Protein AF-A0A7S1MAP3-F1 (afdb_monomer)

Sequence (103 aa):
VPQALAPSRRLRWVSLRIADKLSGDLIARIVASAPLLETLEVPGGVADFGALVPLQHLRSISVRVHEASPGELSLLLLMPSLRELHMVTVAVATWSSAVDVLA

Secondary structure (DSSP, 8-state):
-PPPPPP-TT--EEE----S-B-HHHHHHHHHH-TT--EEEEEEE---GGGGTT-TT--EEEEEES---HHHHHGGGG-TT--EEEEEE------S-TTTT--

pLDDT: mean 73.04, std 17.3, range [31.23, 93.38]

Organism: Neobodo designis (NCBI:txid312471)

Foldseek 3Di:
DPDQQAQDQPAAEDADDDQDADDLVVLLSCCRRHLQHQEYHEEEHQPQLVSVLSNLNHAEYAYEYQDYDPVSVVSVVSNVNHNYYHYHHDPPPPPPDPPPPPD

Structure (mmCIF, N/CA/C/O backbone):
data_AF-A0A7S1MAP3-F1
#
_entry.id   AF-A0A7S1MAP3-F1
#
loop_
_atom_site.group_PDB
_atom_site.id
_atom_site.type_symbol
_atom_site.label_atom_id
_atom_site.label_alt_id
_atom_site.label_comp_id
_atom_site.label_asym_id
_atom_site.label_entity_id
_atom_site.label_seq_id
_atom_site.pdbx_PDB_ins_code
_atom_site.Cartn_x
_atom_site.Cartn_y
_atom_site.Cartn_z
_atom_site.occupancy
_atom_site.B_iso_or_equiv
_atom_site.auth_seq_id
_atom_site.auth_comp_id
_atom_site.auth_asym_id
_atom_site.auth_atom_id
_atom_site.pdbx_PDB_model_num
ATOM 1 N N . VAL A 1 1 ? 6.026 20.394 -6.681 1.00 34.22 1 VAL A N 1
ATOM 2 C CA . VAL A 1 1 ? 6.106 19.583 -5.440 1.00 34.22 1 VAL A CA 1
ATOM 3 C C . VAL A 1 1 ? 4.690 19.158 -5.077 1.00 34.22 1 VAL A C 1
ATOM 5 O O . VAL A 1 1 ? 3.884 20.053 -4.850 1.00 34.22 1 VAL A O 1
ATOM 8 N N . PRO A 1 2 ? 4.320 17.864 -5.103 1.00 39.50 2 PRO A N 1
ATOM 9 C CA . PRO A 1 2 ? 2.952 17.473 -4.788 1.00 39.50 2 PRO A CA 1
ATOM 10 C C . PRO A 1 2 ? 2.700 17.728 -3.298 1.00 39.50 2 PRO A C 1
ATOM 12 O O . PRO A 1 2 ? 3.391 17.163 -2.439 1.00 39.50 2 PRO A O 1
ATOM 15 N N . GLN A 1 3 ? 1.751 18.626 -3.013 1.00 46.97 3 GLN A N 1
ATOM 16 C CA . GLN A 1 3 ? 1.266 18.938 -1.668 1.00 46.97 3 GLN A CA 1
ATOM 17 C C . GLN A 1 3 ? 0.982 17.633 -0.920 1.00 46.97 3 GLN A C 1
ATOM 19 O O . GLN A 1 3 ? 0.411 16.697 -1.477 1.00 46.97 3 GLN A O 1
ATOM 24 N N . ALA A 1 4 ? 1.459 17.543 0.322 1.00 53.78 4 ALA A N 1
ATOM 25 C CA . ALA A 1 4 ? 1.200 16.384 1.164 1.00 53.78 4 ALA A CA 1
ATOM 26 C C . ALA A 1 4 ? -0.309 16.197 1.282 1.00 53.78 4 ALA A C 1
ATOM 28 O O . ALA A 1 4 ? -1.015 17.148 1.614 1.00 53.78 4 ALA A O 1
ATOM 29 N N . LEU A 1 5 ? -0.792 14.985 0.993 1.00 60.09 5 LEU A N 1
ATOM 30 C CA . LEU A 1 5 ? -2.154 14.594 1.333 1.00 60.09 5 LEU A CA 1
ATOM 31 C C . LEU A 1 5 ? -2.353 14.941 2.810 1.00 60.09 5 LEU A C 1
ATOM 33 O O . LEU A 1 5 ? -1.598 14.459 3.657 1.00 60.09 5 LEU A O 1
ATOM 37 N N . ALA A 1 6 ? -3.306 15.816 3.127 1.00 65.25 6 ALA A N 1
ATOM 38 C CA . ALA A 1 6 ? -3.631 16.084 4.520 1.00 65.25 6 ALA A CA 1
ATOM 39 C C . ALA A 1 6 ? -4.014 14.752 5.194 1.00 65.25 6 ALA A C 1
ATOM 41 O O . ALA A 1 6 ? -4.679 13.933 4.548 1.00 65.25 6 ALA A O 1
ATOM 42 N N . PRO A 1 7 ? -3.608 14.505 6.454 1.00 74.38 7 PRO A N 1
ATOM 43 C CA . PRO A 1 7 ? -3.953 13.272 7.146 1.00 74.38 7 PRO A CA 1
ATOM 44 C C . PRO A 1 7 ? -5.467 13.045 7.116 1.00 74.38 7 PRO A C 1
ATOM 46 O O . PRO A 1 7 ? -6.241 13.838 7.649 1.00 74.38 7 PRO A O 1
ATOM 49 N N . SER A 1 8 ? -5.897 11.964 6.476 1.00 75.25 8 SER A N 1
ATOM 50 C CA . SER A 1 8 ? -7.297 11.621 6.283 1.00 75.25 8 SER A CA 1
ATOM 51 C C . SER A 1 8 ? -7.551 10.201 6.757 1.00 75.25 8 SER A C 1
ATOM 53 O O . SER A 1 8 ? -7.185 9.216 6.121 1.00 75.25 8 SER A O 1
ATOM 55 N N . ARG A 1 9 ? -8.271 10.090 7.875 1.00 77.62 9 ARG A N 1
ATOM 56 C CA . ARG A 1 9 ? -8.717 8.800 8.426 1.00 77.62 9 ARG A CA 1
ATOM 57 C C . ARG A 1 9 ? -9.878 8.173 7.648 1.00 77.62 9 ARG A C 1
ATOM 59 O O . ARG A 1 9 ? -10.318 7.084 7.983 1.00 77.62 9 ARG A O 1
ATOM 66 N N . ARG A 1 10 ? -10.418 8.858 6.639 1.00 84.25 10 ARG A N 1
ATOM 67 C CA . ARG A 1 10 ? -11.522 8.341 5.811 1.00 84.25 10 ARG A CA 1
ATOM 68 C C . ARG A 1 10 ? -11.050 7.809 4.468 1.00 84.25 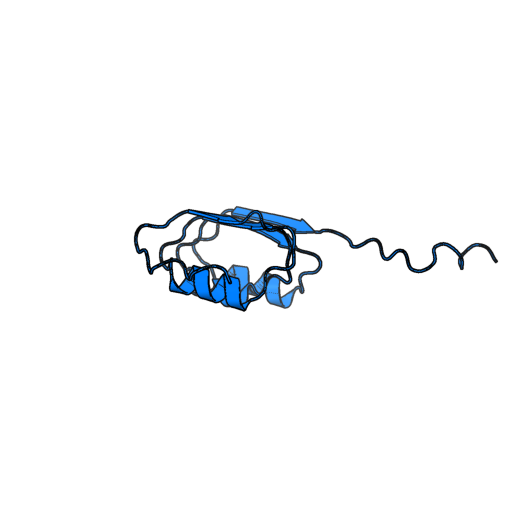10 ARG A C 1
ATOM 70 O O . ARG A 1 10 ? -11.831 7.185 3.757 1.00 84.25 10 ARG A O 1
ATOM 77 N N . LEU A 1 11 ? -9.806 8.095 4.103 1.00 84.69 11 LEU A N 1
ATOM 78 C CA . LEU A 1 11 ? -9.296 7.772 2.788 1.00 84.69 11 LEU A CA 1
ATOM 79 C C . LEU A 1 11 ? -8.990 6.274 2.722 1.00 84.69 11 LEU A C 1
ATOM 81 O O . LEU A 1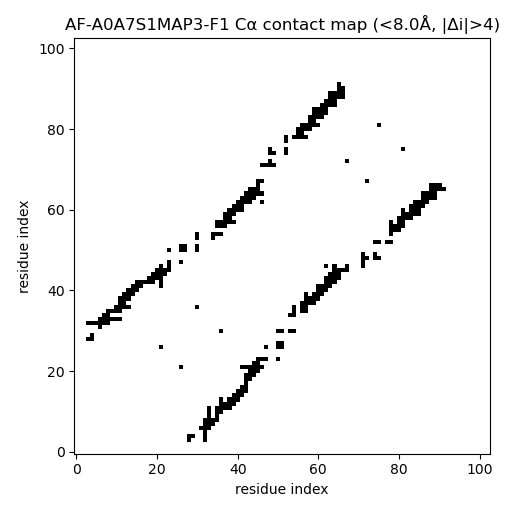 11 ? -8.122 5.780 3.437 1.00 84.69 11 LEU A O 1
ATOM 85 N N . ARG A 1 12 ? -9.770 5.554 1.909 1.00 89.81 12 ARG A N 1
ATOM 86 C CA . ARG A 1 12 ? -9.697 4.087 1.792 1.00 89.81 12 ARG A CA 1
ATOM 87 C C . ARG A 1 12 ? -9.126 3.623 0.459 1.00 89.81 12 ARG A C 1
ATOM 89 O O . ARG A 1 12 ? -8.664 2.495 0.365 1.00 89.81 12 ARG A O 1
ATOM 96 N N . TRP A 1 13 ? -9.112 4.500 -0.539 1.00 90.06 13 TRP A N 1
ATOM 97 C CA . TRP A 1 13 ? -8.621 4.199 -1.874 1.00 90.06 13 TRP A CA 1
ATOM 98 C C . TRP A 1 13 ? -7.716 5.321 -2.374 1.00 90.06 13 TRP A C 1
ATOM 100 O O . TRP A 1 13 ? -8.079 6.497 -2.308 1.00 90.06 13 TRP A O 1
ATOM 110 N N . VAL A 1 14 ? -6.537 4.939 -2.860 1.00 86.44 14 VAL A N 1
ATOM 111 C CA . VAL A 1 14 ? -5.592 5.807 -3.563 1.00 86.44 14 VAL A CA 1
ATOM 112 C C . VAL A 1 14 ? -5.274 5.154 -4.894 1.00 86.44 14 VAL A C 1
ATOM 114 O O . VAL A 1 14 ? -4.852 4.001 -4.929 1.00 86.44 14 VAL A O 1
ATOM 117 N N . SER A 1 15 ? -5.424 5.916 -5.973 1.00 86.00 15 SER A N 1
ATOM 118 C CA . SER A 1 15 ? -4.924 5.550 -7.293 1.00 86.00 15 SER A CA 1
ATOM 119 C C . SER A 1 15 ? -4.050 6.682 -7.807 1.00 86.00 15 SER A C 1
ATOM 121 O O . SER A 1 15 ? -4.497 7.824 -7.942 1.00 86.00 15 SER A O 1
ATOM 123 N N . LEU A 1 16 ? -2.775 6.383 -8.029 1.00 79.19 16 LEU A N 1
ATOM 124 C CA . LEU A 1 16 ? -1.828 7.309 -8.637 1.00 79.19 16 LEU A CA 1
ATOM 125 C C . LEU A 1 16 ? -1.743 6.992 -10.133 1.00 79.19 16 LEU A C 1
ATOM 127 O O . LEU A 1 16 ? -1.882 5.848 -10.545 1.00 79.19 16 LEU A O 1
ATOM 131 N N . ARG A 1 17 ? -1.532 8.004 -10.978 1.00 73.38 17 ARG A N 1
ATOM 132 C CA . ARG A 1 17 ? -1.412 7.833 -12.444 1.00 73.38 17 ARG A CA 1
ATOM 133 C C . ARG A 1 17 ? -0.118 8.412 -13.020 1.00 73.38 17 ARG A C 1
ATOM 135 O O . ARG A 1 17 ? -0.024 8.642 -14.219 1.00 73.38 17 ARG A O 1
ATOM 142 N N . ILE A 1 18 ? 0.862 8.688 -12.165 1.00 65.06 18 ILE A N 1
ATOM 143 C CA . ILE A 1 18 ? 2.108 9.355 -12.552 1.00 65.06 18 ILE A CA 1
ATOM 144 C C . ILE A 1 18 ? 3.029 8.330 -13.226 1.00 65.06 18 ILE A C 1
ATOM 146 O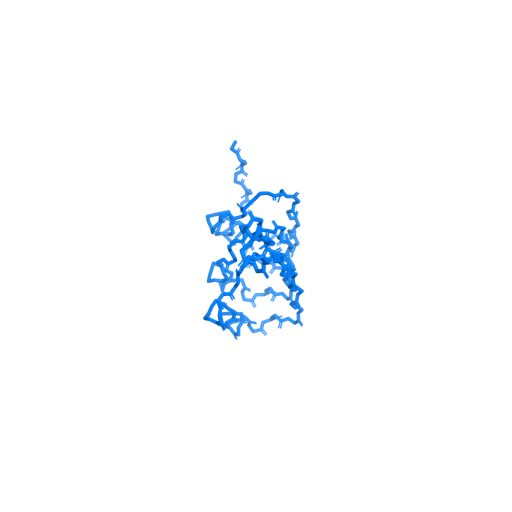 O . ILE A 1 18 ? 3.285 7.282 -12.657 1.00 65.06 18 ILE A O 1
ATOM 150 N N . ALA A 1 19 ? 3.489 8.613 -14.446 1.00 52.12 19 ALA A N 1
ATOM 151 C CA . ALA A 1 19 ? 4.203 7.651 -15.293 1.00 52.12 19 ALA A CA 1
ATOM 152 C C . ALA A 1 19 ? 5.643 7.334 -14.841 1.00 52.12 19 ALA A C 1
ATOM 154 O O . ALA A 1 19 ? 6.229 6.367 -15.327 1.00 52.12 19 ALA A O 1
ATOM 155 N N . ASP A 1 20 ? 6.187 8.110 -13.903 1.00 55.44 20 ASP A N 1
ATOM 156 C CA . ASP A 1 20 ? 7.602 8.070 -13.554 1.00 55.44 20 ASP A CA 1
ATOM 157 C C . ASP A 1 20 ? 7.815 7.583 -12.120 1.00 55.44 20 ASP A C 1
ATOM 159 O O . ASP A 1 20 ? 7.070 7.958 -11.212 1.00 55.44 20 ASP A O 1
ATOM 163 N N . LYS A 1 21 ? 8.858 6.751 -11.965 1.00 57.59 21 LYS A N 1
ATOM 164 C CA . LYS A 1 21 ? 9.322 6.068 -10.745 1.00 57.59 21 LYS A CA 1
ATOM 165 C C . LYS A 1 21 ? 8.729 6.639 -9.455 1.00 57.59 21 LYS A C 1
ATOM 167 O O . LYS A 1 21 ? 9.193 7.655 -8.936 1.00 57.59 21 LYS A O 1
ATOM 172 N N . LEU A 1 22 ? 7.774 5.914 -8.884 1.00 61.97 22 LEU A N 1
ATOM 173 C CA . LEU A 1 22 ? 7.410 6.095 -7.484 1.00 61.97 22 LEU A CA 1
ATOM 174 C C . LEU A 1 22 ? 8.641 5.899 -6.599 1.00 61.97 22 LEU A C 1
ATOM 176 O O . LEU A 1 22 ? 9.258 4.834 -6.610 1.00 61.97 22 LEU A O 1
ATOM 180 N N . SER A 1 23 ? 8.998 6.942 -5.849 1.00 67.94 23 SER A N 1
ATOM 181 C CA . SER A 1 23 ? 9.984 6.844 -4.777 1.00 67.94 23 SER A CA 1
ATOM 182 C C . SER A 1 23 ? 9.324 6.303 -3.508 1.00 67.94 23 SER A C 1
ATOM 184 O O . SER A 1 23 ? 8.152 6.594 -3.238 1.00 67.94 23 SER A O 1
ATOM 186 N N . GLY A 1 24 ? 10.086 5.558 -2.701 1.00 70.69 24 GLY A N 1
ATOM 187 C CA . GLY A 1 24 ? 9.637 5.083 -1.385 1.00 70.69 24 GLY A CA 1
ATOM 188 C C . GLY A 1 24 ? 9.094 6.216 -0.503 1.00 70.69 24 GLY A C 1
ATOM 189 O O . GLY A 1 24 ? 8.080 6.044 0.170 1.00 70.69 24 GLY A O 1
ATOM 190 N N . ASP A 1 25 ? 9.657 7.425 -0.616 1.00 77.25 25 ASP A N 1
ATOM 191 C CA . ASP A 1 25 ? 9.196 8.623 0.100 1.00 77.25 25 ASP A CA 1
ATOM 192 C C . ASP A 1 25 ? 7.731 8.986 -0.181 1.00 77.25 25 ASP A C 1
ATOM 194 O O . ASP A 1 25 ? 7.005 9.431 0.713 1.00 77.25 25 ASP A O 1
ATOM 198 N N . LEU A 1 26 ? 7.265 8.823 -1.424 1.00 77.62 26 LEU A N 1
ATOM 199 C CA . LEU A 1 26 ? 5.875 9.119 -1.767 1.00 77.62 26 LEU A CA 1
ATOM 200 C C . LEU A 1 26 ? 4.930 8.076 -1.162 1.00 77.62 26 LEU A C 1
ATOM 202 O O . LEU A 1 26 ? 3.875 8.445 -0.642 1.00 77.62 26 LEU A O 1
ATOM 206 N N . ILE A 1 27 ? 5.330 6.803 -1.173 1.00 79.25 27 ILE A N 1
ATOM 207 C CA . ILE A 1 27 ? 4.582 5.716 -0.534 1.00 79.25 27 ILE A CA 1
ATOM 208 C C . ILE A 1 27 ? 4.497 5.956 0.977 1.00 79.25 27 ILE A C 1
ATOM 210 O O . ILE A 1 27 ? 3.399 5.949 1.531 1.00 79.25 27 ILE A O 1
ATOM 214 N N . ALA A 1 28 ? 5.618 6.275 1.628 1.00 81.06 28 ALA A N 1
ATOM 215 C CA . ALA A 1 28 ? 5.662 6.579 3.057 1.00 81.06 28 ALA A CA 1
ATOM 216 C C . ALA A 1 28 ? 4.737 7.750 3.433 1.00 81.06 28 ALA A C 1
ATOM 218 O O . ALA A 1 28 ? 4.026 7.693 4.438 1.00 81.06 28 ALA A O 1
ATOM 219 N N . ARG A 1 29 ? 4.670 8.795 2.598 1.00 81.69 29 ARG A N 1
ATOM 220 C CA . ARG A 1 29 ? 3.734 9.916 2.797 1.00 81.69 29 ARG A CA 1
ATOM 221 C C . ARG A 1 29 ? 2.276 9.492 2.650 1.00 81.69 29 ARG A C 1
ATOM 223 O O . ARG A 1 29 ? 1.451 9.932 3.442 1.00 81.69 29 ARG A O 1
ATOM 230 N N . ILE A 1 30 ? 1.944 8.646 1.674 1.00 81.56 30 ILE A N 1
ATOM 231 C CA . ILE A 1 30 ? 0.579 8.116 1.516 1.00 81.56 30 ILE A CA 1
ATOM 232 C C . ILE A 1 30 ? 0.189 7.291 2.739 1.00 81.56 30 ILE A C 1
ATOM 234 O O . ILE A 1 30 ? -0.895 7.489 3.281 1.00 81.56 30 ILE A O 1
ATOM 238 N N . VAL A 1 31 ? 1.087 6.426 3.206 1.00 84.88 31 VAL A N 1
ATOM 239 C CA . VAL A 1 31 ? 0.881 5.583 4.389 1.00 84.88 31 VAL A CA 1
ATOM 240 C C . VAL A 1 31 ? 0.647 6.441 5.635 1.00 84.88 31 VAL A C 1
ATOM 242 O O . VAL A 1 31 ? -0.310 6.209 6.373 1.00 84.88 31 VAL A O 1
ATOM 245 N N . ALA A 1 32 ? 1.459 7.484 5.834 1.00 85.44 32 ALA A N 1
ATOM 246 C CA . ALA A 1 32 ? 1.306 8.419 6.947 1.00 85.44 32 ALA A CA 1
ATOM 247 C C . ALA A 1 32 ? -0.010 9.214 6.877 1.00 85.44 32 ALA A C 1
ATOM 249 O O . ALA A 1 32 ? -0.655 9.456 7.900 1.00 85.44 32 ALA A O 1
ATOM 250 N N . SER A 1 33 ? -0.426 9.613 5.675 1.00 85.88 33 SER A N 1
ATOM 251 C CA . SER A 1 33 ? -1.639 10.406 5.476 1.00 85.88 33 SER A CA 1
ATOM 252 C C . SER A 1 33 ? -2.920 9.571 5.444 1.00 85.88 33 SER A C 1
ATOM 254 O O . SER A 1 33 ? -3.988 10.110 5.726 1.00 85.88 33 SER A O 1
ATOM 256 N N . ALA A 1 34 ? -2.848 8.281 5.122 1.00 87.50 34 ALA A N 1
ATOM 257 C CA . ALA A 1 34 ? -4.001 7.397 4.964 1.00 87.50 34 ALA A CA 1
ATOM 258 C C . ALA A 1 34 ? -3.770 6.041 5.664 1.00 87.50 34 ALA A C 1
ATOM 260 O O . ALA A 1 34 ? -3.685 5.005 5.008 1.00 87.50 34 ALA A O 1
ATOM 261 N N . PRO A 1 35 ? -3.728 6.000 7.008 1.00 86.00 35 PRO A N 1
ATOM 262 C CA . PRO A 1 35 ? -3.450 4.765 7.751 1.00 86.00 35 PRO A CA 1
ATOM 263 C C . PRO A 1 35 ? -4.559 3.701 7.637 1.00 86.00 35 PRO A C 1
ATOM 265 O O . PRO A 1 35 ? -4.351 2.544 7.988 1.00 86.00 35 PRO A O 1
ATOM 268 N N . LEU A 1 36 ? -5.753 4.082 7.166 1.00 89.69 36 LEU A N 1
ATOM 269 C CA . LEU A 1 36 ? -6.914 3.197 6.989 1.00 89.69 36 LEU A CA 1
ATOM 270 C C . LEU A 1 36 ? -7.158 2.820 5.521 1.00 89.69 36 LEU A C 1
ATOM 272 O O . LEU A 1 36 ? -8.285 2.448 5.166 1.00 89.69 36 LEU A O 1
ATOM 276 N N . LEU A 1 37 ? -6.120 2.941 4.689 1.00 89.06 37 LEU A N 1
ATOM 277 C CA . LEU A 1 37 ? -6.160 2.596 3.277 1.00 89.06 37 LEU A CA 1
ATOM 278 C C . LEU A 1 37 ? -6.470 1.105 3.090 1.00 89.06 37 LEU A C 1
ATOM 280 O O . LEU A 1 37 ? -5.862 0.248 3.727 1.00 89.06 37 LEU A O 1
ATOM 284 N N . GLU A 1 38 ? -7.418 0.806 2.207 1.00 93.38 38 GLU A N 1
ATOM 285 C CA . GLU A 1 38 ? -7.823 -0.554 1.835 1.00 93.38 38 GLU A CA 1
ATOM 286 C C . GLU A 1 38 ? -7.349 -0.926 0.428 1.00 93.38 38 GLU A C 1
ATOM 288 O O . GLU A 1 38 ? -7.042 -2.090 0.181 1.00 93.38 38 GLU A O 1
ATOM 293 N N . THR A 1 39 ? -7.229 0.055 -0.467 1.00 90.94 39 THR A N 1
ATOM 294 C CA . THR A 1 39 ? -6.815 -0.160 -1.855 1.00 90.94 39 THR A CA 1
ATOM 295 C C . THR A 1 39 ? -5.752 0.851 -2.263 1.00 90.94 39 THR A C 1
ATOM 297 O O . THR A 1 39 ? -5.960 2.064 -2.141 1.00 90.94 39 THR A O 1
ATOM 300 N N . LEU A 1 40 ? -4.628 0.353 -2.780 1.00 87.75 40 LEU A N 1
ATOM 301 C CA . LEU A 1 40 ? -3.541 1.165 -3.317 1.00 87.75 40 LEU A CA 1
ATOM 302 C C . LEU A 1 40 ? -3.221 0.746 -4.753 1.00 87.75 40 LEU A C 1
ATOM 304 O O . LEU A 1 40 ? -2.806 -0.384 -5.003 1.00 87.75 40 LEU A O 1
ATOM 308 N N . GLU A 1 41 ? -3.356 1.683 -5.684 1.00 87.19 41 GLU A N 1
ATOM 309 C CA . GLU A 1 41 ? -2.939 1.514 -7.073 1.00 87.19 41 GLU A CA 1
ATOM 310 C C . GLU A 1 41 ? -1.791 2.467 -7.392 1.00 87.19 41 GLU A C 1
ATOM 312 O O . GLU A 1 41 ? -1.905 3.691 -7.258 1.00 87.19 41 GLU A O 1
ATOM 317 N N . VAL A 1 42 ? -0.674 1.889 -7.821 1.00 79.00 42 VAL A N 1
ATOM 318 C CA . VAL A 1 42 ? 0.585 2.595 -8.030 1.00 79.00 42 VAL A CA 1
ATOM 319 C C . VAL A 1 42 ? 1.217 2.203 -9.374 1.00 79.00 42 VAL A C 1
ATOM 321 O O . VAL A 1 42 ? 1.582 1.043 -9.589 1.00 79.00 42 VAL A O 1
ATOM 324 N N . PRO A 1 43 ? 1.353 3.153 -10.312 1.00 68.94 43 PRO A N 1
ATOM 325 C CA . PRO A 1 43 ? 1.940 2.922 -11.619 1.00 68.94 43 PRO A CA 1
ATOM 326 C C . PRO A 1 43 ? 3.460 3.055 -11.526 1.00 68.94 43 PRO A C 1
ATOM 328 O O . PRO A 1 43 ? 3.965 4.150 -11.359 1.00 68.94 43 PRO A O 1
ATOM 331 N N . GLY A 1 44 ? 4.196 1.958 -11.680 1.00 62.97 44 GLY A N 1
ATOM 332 C CA . GLY A 1 44 ? 5.611 2.001 -12.057 1.00 62.97 44 GLY A CA 1
ATOM 333 C C . GLY A 1 44 ? 6.555 2.505 -10.962 1.00 62.97 44 GLY A C 1
ATOM 334 O O . GLY A 1 44 ? 6.681 3.704 -10.725 1.00 62.97 44 GLY A O 1
ATOM 335 N N . GLY A 1 45 ? 7.321 1.614 -10.339 1.00 62.56 45 GLY A N 1
ATOM 336 C CA . GLY A 1 45 ? 8.404 2.029 -9.445 1.00 62.56 45 GLY A CA 1
ATOM 337 C C . GLY A 1 45 ? 9.260 0.882 -8.931 1.00 62.56 45 GLY A C 1
ATOM 338 O O . GLY A 1 45 ? 8.981 -0.285 -9.213 1.00 62.56 45 GLY A O 1
ATOM 339 N N . VAL A 1 46 ? 10.303 1.239 -8.177 1.00 55.66 46 VAL A N 1
ATOM 340 C CA . VAL A 1 46 ? 10.929 0.309 -7.229 1.00 55.66 46 VAL A CA 1
ATOM 341 C C . VAL A 1 46 ? 9.931 0.207 -6.088 1.00 55.66 46 VAL A C 1
ATOM 343 O O . VAL A 1 46 ? 9.695 1.187 -5.379 1.00 55.66 46 VAL A O 1
ATOM 346 N N . ALA A 1 47 ? 9.239 -0.921 -6.004 1.00 62.31 47 ALA A N 1
ATOM 347 C CA . ALA A 1 47 ? 8.239 -1.103 -4.976 1.00 62.31 47 ALA A CA 1
ATOM 348 C C . ALA A 1 47 ? 8.945 -1.365 -3.647 1.00 62.31 47 ALA A C 1
ATOM 350 O O . ALA A 1 47 ? 9.231 -2.506 -3.303 1.00 62.31 47 ALA A O 1
ATOM 351 N N . ASP A 1 48 ? 9.198 -0.299 -2.886 1.00 75.38 48 ASP A N 1
ATOM 352 C CA . ASP A 1 48 ? 9.516 -0.427 -1.467 1.00 75.38 48 ASP A CA 1
ATOM 353 C C . ASP A 1 48 ? 8.252 -0.890 -0.726 1.00 75.38 48 ASP A C 1
ATOM 355 O O . ASP A 1 48 ? 7.497 -0.109 -0.139 1.00 75.38 48 ASP A O 1
ATOM 359 N N . PHE A 1 49 ? 7.982 -2.193 -0.813 1.00 77.38 49 PHE A N 1
ATOM 360 C CA . PHE A 1 49 ? 6.865 -2.833 -0.126 1.00 77.38 49 PHE A CA 1
ATOM 361 C C . PHE A 1 49 ? 7.016 -2.745 1.401 1.00 77.38 49 PHE A C 1
ATOM 363 O O . PHE A 1 49 ? 6.016 -2.841 2.113 1.00 77.38 49 PHE A O 1
ATOM 370 N N . GLY A 1 50 ? 8.225 -2.488 1.917 1.00 81.38 50 GLY A N 1
ATOM 371 C CA . GLY A 1 50 ? 8.466 -2.259 3.341 1.00 81.38 50 GLY A CA 1
ATOM 372 C C . GLY A 1 50 ? 7.703 -1.050 3.872 1.00 81.38 50 GLY A C 1
ATOM 373 O O . GLY A 1 50 ? 7.113 -1.114 4.953 1.00 81.38 50 GLY A O 1
ATOM 374 N N . ALA A 1 51 ? 7.602 0.013 3.072 1.00 83.12 51 ALA A N 1
ATOM 375 C CA . ALA A 1 51 ? 6.820 1.196 3.420 1.00 83.12 51 ALA A CA 1
ATOM 376 C C . ALA A 1 51 ? 5.308 0.915 3.548 1.00 83.12 51 ALA A C 1
ATOM 378 O O . ALA A 1 51 ? 4.603 1.690 4.193 1.00 83.12 51 ALA A O 1
ATOM 379 N N . LEU A 1 52 ? 4.797 -0.186 2.977 1.00 84.62 52 LEU A N 1
ATOM 380 C CA . LEU A 1 52 ? 3.377 -0.563 3.032 1.00 84.62 52 LEU A CA 1
ATOM 381 C C . LEU A 1 52 ? 3.008 -1.419 4.246 1.00 84.62 52 LEU A C 1
ATOM 383 O O . LEU A 1 52 ? 1.826 -1.496 4.580 1.00 84.62 52 LEU A O 1
ATOM 387 N N . VAL A 1 53 ? 3.984 -2.017 4.935 1.00 86.06 53 VAL A N 1
ATOM 388 C CA . VAL A 1 53 ? 3.757 -2.884 6.107 1.00 86.06 53 VAL A CA 1
ATOM 389 C C . VAL A 1 53 ? 2.875 -2.231 7.187 1.00 86.06 53 VAL A C 1
ATOM 391 O O . VAL A 1 53 ? 2.029 -2.926 7.751 1.00 86.06 53 VAL A O 1
ATOM 394 N N . PRO A 1 54 ? 2.963 -0.917 7.479 1.00 88.62 54 PRO A N 1
ATOM 395 C CA . PRO A 1 54 ? 2.071 -0.283 8.452 1.00 88.62 54 PRO A CA 1
ATOM 396 C C . PRO A 1 54 ? 0.582 -0.305 8.062 1.00 88.62 54 PRO A C 1
ATOM 398 O O . PRO A 1 54 ? -0.277 -0.163 8.932 1.00 88.62 54 PRO A O 1
ATOM 401 N N . LEU A 1 55 ? 0.246 -0.500 6.781 1.00 87.44 55 LEU A N 1
ATOM 402 C CA . LEU A 1 55 ? -1.131 -0.560 6.286 1.00 87.44 55 LEU A CA 1
ATOM 403 C C . LEU A 1 55 ? -1.745 -1.945 6.528 1.00 87.44 55 LEU A C 1
ATOM 405 O O . LEU A 1 55 ? -2.094 -2.680 5.609 1.00 87.44 55 LEU A O 1
ATOM 409 N N . GLN A 1 56 ? -1.934 -2.287 7.800 1.00 89.12 56 GLN A N 1
ATOM 410 C CA . GLN A 1 56 ? -2.464 -3.581 8.252 1.00 89.12 56 GLN A CA 1
ATOM 411 C C . GLN A 1 56 ? -3.893 -3.878 7.762 1.00 89.12 56 GLN A C 1
ATOM 413 O O . GLN A 1 56 ? -4.347 -5.021 7.817 1.00 89.12 56 GLN A O 1
ATOM 418 N N . HIS A 1 57 ? -4.604 -2.859 7.273 1.00 90.25 57 HIS A N 1
ATOM 419 C CA . HIS A 1 57 ? -5.950 -2.960 6.707 1.00 90.25 57 HIS A CA 1
ATOM 420 C C . HIS A 1 57 ? -5.978 -3.015 5.177 1.00 90.25 57 HIS A C 1
ATOM 422 O O . HIS A 1 57 ? -7.064 -3.136 4.607 1.00 90.25 57 HIS A O 1
ATOM 428 N N . LEU A 1 58 ? -4.822 -2.924 4.517 1.00 89.88 58 LEU A N 1
ATOM 429 C CA . LEU A 1 58 ? -4.748 -2.929 3.065 1.00 89.88 58 LEU A CA 1
ATOM 430 C C . LEU A 1 58 ? -5.189 -4.293 2.537 1.00 89.88 58 LEU A C 1
ATOM 432 O O . LEU A 1 58 ? -4.675 -5.329 2.951 1.00 89.88 58 LEU A O 1
ATOM 436 N N . ARG A 1 59 ? -6.176 -4.278 1.644 1.00 92.81 59 ARG A N 1
ATOM 437 C CA . ARG A 1 59 ? -6.802 -5.468 1.059 1.00 92.81 59 ARG A CA 1
ATOM 438 C C . ARG A 1 59 ? -6.348 -5.715 -0.362 1.00 92.81 59 ARG A C 1
ATOM 440 O O . ARG A 1 59 ? -6.261 -6.870 -0.764 1.00 92.81 59 ARG A O 1
ATOM 447 N N . SER A 1 60 ? -6.081 -4.648 -1.105 1.00 91.56 60 SER A N 1
ATOM 448 C CA . SER A 1 60 ? -5.757 -4.728 -2.521 1.00 91.56 60 SER A CA 1
ATOM 449 C C . SER A 1 60 ? -4.589 -3.809 -2.860 1.00 91.56 60 SER A C 1
ATOM 451 O O . SER A 1 60 ? -4.600 -2.619 -2.526 1.00 91.56 60 SER A O 1
ATOM 453 N N . ILE A 1 61 ? -3.569 -4.377 -3.502 1.00 88.06 61 ILE A N 1
ATOM 454 C CA . ILE A 1 61 ? -2.436 -3.645 -4.069 1.00 88.06 61 ILE A CA 1
ATOM 455 C C . ILE A 1 61 ? -2.387 -3.952 -5.559 1.00 88.06 61 ILE A C 1
ATOM 457 O O . ILE A 1 61 ? -2.251 -5.110 -5.954 1.00 88.06 61 ILE A O 1
ATOM 461 N N . SER A 1 62 ? -2.422 -2.909 -6.382 1.00 86.38 62 SER A N 1
ATOM 462 C CA . SER A 1 62 ? -2.060 -3.004 -7.792 1.00 86.38 62 SER A CA 1
ATOM 463 C C . SER A 1 62 ? -0.803 -2.193 -8.034 1.00 86.38 62 SER A C 1
ATOM 465 O O . SER A 1 62 ? -0.815 -0.966 -7.926 1.00 86.38 62 SER A O 1
ATOM 467 N N . VAL A 1 63 ? 0.278 -2.873 -8.389 1.00 80.19 63 VAL A N 1
ATOM 468 C CA . VAL A 1 63 ? 1.570 -2.247 -8.632 1.00 80.19 63 VAL A CA 1
ATOM 469 C C . VAL A 1 63 ? 2.124 -2.664 -9.981 1.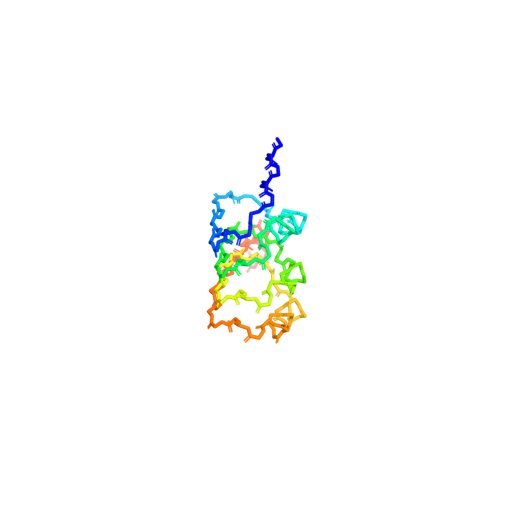00 80.19 63 VAL A C 1
ATOM 471 O O . VAL A 1 63 ? 2.066 -3.820 -10.399 1.00 80.19 63 VAL A O 1
ATOM 474 N N . ARG A 1 64 ? 2.697 -1.693 -10.678 1.00 78.31 64 ARG A N 1
ATOM 475 C CA . ARG A 1 64 ? 3.549 -1.955 -11.831 1.00 78.31 64 ARG A CA 1
ATOM 476 C C . ARG A 1 64 ? 5.000 -1.789 -11.384 1.00 78.31 64 ARG A C 1
ATOM 478 O O . ARG A 1 64 ? 5.362 -0.721 -10.906 1.00 78.31 64 ARG A O 1
ATOM 485 N N . VAL A 1 65 ? 5.810 -2.833 -11.513 1.00 74.00 65 VAL A N 1
ATOM 486 C CA . VAL A 1 65 ? 7.216 -2.849 -11.075 1.00 74.00 65 VAL A CA 1
ATOM 487 C C . VAL A 1 65 ? 8.137 -3.085 -12.264 1.00 74.00 65 VAL A C 1
ATOM 489 O O . VAL A 1 65 ? 7.783 -3.806 -13.196 1.00 74.00 65 VAL A O 1
ATOM 492 N N . HIS A 1 66 ? 9.313 -2.465 -12.246 1.00 70.88 66 HIS A N 1
ATOM 493 C CA . HIS A 1 66 ? 10.371 -2.785 -13.213 1.00 70.88 66 HIS A CA 1
ATOM 494 C C . HIS A 1 66 ? 11.127 -4.043 -12.791 1.00 70.88 66 HIS A C 1
ATOM 496 O O . HIS A 1 66 ? 11.404 -4.915 -13.606 1.00 70.88 66 HIS 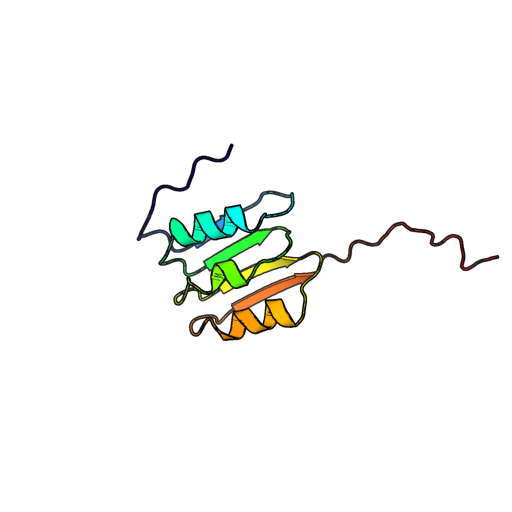A O 1
ATOM 502 N N . GLU A 1 67 ? 11.398 -4.137 -11.495 1.00 69.38 67 GLU A N 1
ATOM 503 C CA . GLU A 1 67 ? 12.074 -5.245 -10.846 1.00 69.38 67 GLU A CA 1
ATOM 504 C C . GLU A 1 67 ? 11.530 -5.331 -9.417 1.00 69.38 67 GLU A C 1
ATOM 506 O O . GLU A 1 67 ? 11.242 -4.302 -8.802 1.00 69.38 67 GLU A O 1
ATOM 511 N N . ALA A 1 68 ? 11.329 -6.548 -8.923 1.00 66.69 68 ALA A N 1
ATOM 512 C CA . ALA A 1 68 ? 10.972 -6.805 -7.535 1.00 66.69 68 ALA A CA 1
ATOM 513 C C . ALA A 1 68 ? 11.844 -7.955 -7.046 1.00 66.69 68 ALA A C 1
ATOM 515 O O . ALA A 1 68 ? 11.843 -9.038 -7.640 1.00 66.69 68 ALA A O 1
ATOM 516 N N . SER A 1 69 ? 12.601 -7.721 -5.979 1.00 72.38 69 SER A N 1
ATOM 517 C CA . SER A 1 69 ? 13.397 -8.786 -5.383 1.00 72.38 69 SER A CA 1
ATOM 518 C C . SER A 1 69 ? 12.491 -9.767 -4.618 1.00 72.38 69 SER A C 1
ATOM 520 O O . SER A 1 69 ? 11.463 -9.366 -4.059 1.00 72.38 69 SER A O 1
ATOM 522 N N . PRO A 1 70 ? 12.860 -11.059 -4.515 1.00 73.12 70 PRO A N 1
ATOM 523 C CA . PRO A 1 70 ? 12.109 -12.022 -3.705 1.00 73.12 70 PRO A CA 1
ATOM 524 C C . PRO A 1 70 ? 11.947 -11.587 -2.237 1.00 73.12 70 PRO A C 1
ATOM 526 O O . PRO A 1 70 ? 10.932 -11.884 -1.603 1.00 73.12 70 PRO A O 1
ATOM 529 N N . GLY A 1 71 ? 12.931 -10.855 -1.703 1.00 79.25 71 GLY A N 1
ATOM 530 C CA . GLY A 1 71 ? 12.894 -10.310 -0.347 1.00 79.25 71 GLY A CA 1
ATOM 531 C C . GLY A 1 71 ? 11.803 -9.257 -0.166 1.00 79.25 71 GLY A C 1
ATOM 532 O O . GLY A 1 71 ? 11.039 -9.333 0.792 1.00 79.25 71 GLY A O 1
ATOM 533 N N . GLU A 1 72 ? 11.667 -8.323 -1.108 1.00 75.38 72 GLU A N 1
ATOM 534 C CA . GLU A 1 72 ? 10.636 -7.279 -1.046 1.00 75.38 72 GLU A CA 1
ATOM 535 C C . GLU A 1 72 ? 9.224 -7.865 -1.180 1.00 75.38 72 GLU A C 1
ATOM 537 O O . GLU A 1 72 ? 8.315 -7.458 -0.460 1.00 75.38 72 GLU A O 1
ATOM 542 N N . LEU A 1 73 ? 9.038 -8.880 -2.031 1.00 76.56 73 LEU A N 1
ATOM 543 C CA . LEU A 1 73 ? 7.751 -9.577 -2.152 1.00 76.56 73 LEU A CA 1
ATOM 544 C C . LEU A 1 73 ? 7.370 -10.325 -0.871 1.00 76.56 73 LEU A C 1
ATOM 546 O O . LEU A 1 73 ? 6.191 -10.406 -0.529 1.00 76.56 73 LEU A O 1
ATOM 550 N N . SER A 1 74 ? 8.358 -10.833 -0.131 1.00 82.81 74 SER A N 1
ATOM 551 C CA . SER A 1 74 ? 8.120 -11.524 1.140 1.00 82.81 74 SER A CA 1
ATOM 552 C C . SER A 1 74 ? 7.541 -10.593 2.212 1.00 82.81 74 SER A C 1
ATOM 554 O O . SER A 1 74 ? 6.843 -11.059 3.108 1.00 82.81 74 SER A O 1
ATOM 556 N N . LEU A 1 75 ? 7.754 -9.275 2.106 1.00 83.38 75 LEU A N 1
ATOM 557 C CA . LEU A 1 75 ? 7.174 -8.290 3.029 1.00 83.38 75 LEU A CA 1
ATOM 558 C C . LEU A 1 75 ? 5.650 -8.185 2.893 1.00 83.38 75 LEU A C 1
ATOM 560 O O . LEU A 1 75 ? 4.974 -7.866 3.869 1.00 83.38 75 LEU A O 1
ATOM 564 N N . LEU A 1 76 ? 5.091 -8.526 1.727 1.00 81.56 76 LEU A N 1
ATOM 565 C CA . LEU A 1 76 ? 3.639 -8.576 1.524 1.00 81.56 76 LEU A CA 1
ATOM 566 C C . LEU A 1 76 ? 2.971 -9.655 2.390 1.00 81.56 76 LEU A C 1
ATOM 568 O O . LEU A 1 76 ? 1.799 -9.525 2.734 1.00 81.56 76 LEU A O 1
ATOM 572 N N . LEU A 1 77 ? 3.720 -10.681 2.812 1.00 84.12 77 LEU A N 1
ATOM 573 C CA . LEU A 1 77 ? 3.233 -11.707 3.742 1.00 84.12 77 LEU A CA 1
ATOM 574 C C . LEU A 1 77 ? 2.999 -11.156 5.158 1.00 84.12 77 LEU A C 1
ATOM 576 O O . LEU A 1 77 ? 2.272 -11.763 5.940 1.00 84.12 77 LEU A O 1
ATOM 580 N N . LEU A 1 78 ? 3.584 -10.000 5.490 1.00 87.06 78 LEU A N 1
ATOM 581 C CA . LEU A 1 78 ? 3.391 -9.318 6.774 1.00 87.06 78 LEU A CA 1
ATOM 582 C C . LEU A 1 78 ? 2.096 -8.488 6.817 1.00 87.06 78 LEU A C 1
ATOM 584 O O . LEU A 1 78 ? 1.823 -7.824 7.818 1.00 87.06 78 LEU A O 1
ATOM 588 N N . MET A 1 79 ? 1.311 -8.494 5.736 1.00 88.19 79 MET A N 1
ATOM 589 C CA . MET A 1 79 ? 0.087 -7.711 5.585 1.00 88.19 79 MET A CA 1
ATOM 590 C C . MET A 1 79 ? -1.136 -8.640 5.672 1.00 88.19 79 MET A C 1
ATOM 592 O O . MET A 1 79 ? -1.620 -9.129 4.652 1.00 88.19 79 MET A O 1
ATOM 596 N N . PRO A 1 80 ? -1.681 -8.894 6.877 1.00 88.75 80 PRO A N 1
ATOM 597 C CA . PRO A 1 80 ? -2.657 -9.965 7.112 1.00 88.75 80 PRO A CA 1
ATOM 598 C C . PRO A 1 80 ? -4.010 -9.741 6.426 1.00 88.75 80 PRO A C 1
ATOM 600 O O . PRO A 1 80 ? -4.781 -10.683 6.252 1.00 88.75 80 PRO A O 1
ATOM 603 N N . SER A 1 81 ? -4.324 -8.498 6.055 1.00 92.00 81 SER A N 1
ATOM 604 C CA . SER A 1 81 ? -5.569 -8.160 5.360 1.00 92.00 81 SER A CA 1
ATOM 605 C C . SER A 1 81 ? -5.459 -8.238 3.839 1.00 92.00 81 SER A C 1
ATOM 607 O O . SER A 1 81 ? -6.491 -8.101 3.178 1.00 92.00 81 SER A O 1
ATOM 609 N N . LEU A 1 82 ? -4.257 -8.442 3.284 1.00 89.44 82 LEU A N 1
ATOM 610 C CA . LEU A 1 82 ? -4.028 -8.415 1.845 1.00 89.44 82 LEU A CA 1
ATOM 611 C 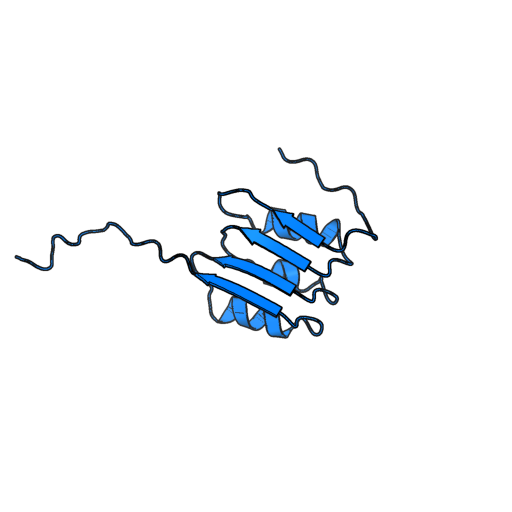C . LEU A 1 82 ? -4.673 -9.642 1.190 1.00 89.44 82 LEU A C 1
ATOM 613 O O . LEU A 1 82 ? -4.381 -10.783 1.538 1.00 89.44 82 LEU A O 1
ATOM 617 N N . ARG A 1 83 ? -5.584 -9.398 0.249 1.00 91.94 83 ARG A N 1
ATOM 618 C CA . ARG A 1 83 ? -6.353 -10.427 -0.474 1.00 91.94 83 ARG A CA 1
ATOM 619 C C . ARG A 1 83 ? -6.076 -10.410 -1.964 1.00 91.94 83 ARG A C 1
ATOM 621 O O . ARG A 1 83 ? -6.157 -11.445 -2.614 1.00 91.94 83 ARG A O 1
ATOM 628 N N . GLU A 1 84 ? -5.770 -9.236 -2.493 1.00 90.38 84 GLU A N 1
ATOM 629 C CA . GLU A 1 84 ? -5.575 -9.013 -3.914 1.00 90.38 84 GLU A CA 1
ATOM 630 C C . GLU A 1 84 ? -4.201 -8.387 -4.134 1.00 90.38 84 GLU A C 1
ATOM 632 O O . GLU A 1 84 ? -3.891 -7.311 -3.618 1.00 90.38 84 GLU A O 1
ATOM 637 N N . LEU A 1 85 ? -3.376 -9.078 -4.915 1.00 86.06 85 LEU A N 1
ATOM 638 C CA . LEU A 1 85 ? -2.111 -8.565 -5.410 1.00 86.06 85 LEU A CA 1
ATOM 639 C C . LEU A 1 85 ? -2.148 -8.626 -6.931 1.00 86.06 85 LEU A C 1
ATOM 641 O O . LEU A 1 85 ? -2.128 -9.704 -7.523 1.00 86.06 85 LEU A O 1
ATOM 645 N N . HIS A 1 86 ? -2.189 -7.460 -7.557 1.00 85.56 86 HIS A N 1
ATOM 646 C CA . HIS A 1 86 ? -2.034 -7.326 -8.991 1.00 85.56 86 HIS A CA 1
ATOM 647 C C . HIS A 1 86 ? -0.656 -6.733 -9.273 1.00 85.56 86 HIS A C 1
ATOM 649 O O . HIS A 1 86 ? -0.373 -5.588 -8.926 1.00 85.56 86 HIS A O 1
ATOM 655 N N . MET A 1 87 ? 0.223 -7.529 -9.878 1.00 78.69 87 MET A N 1
ATOM 656 C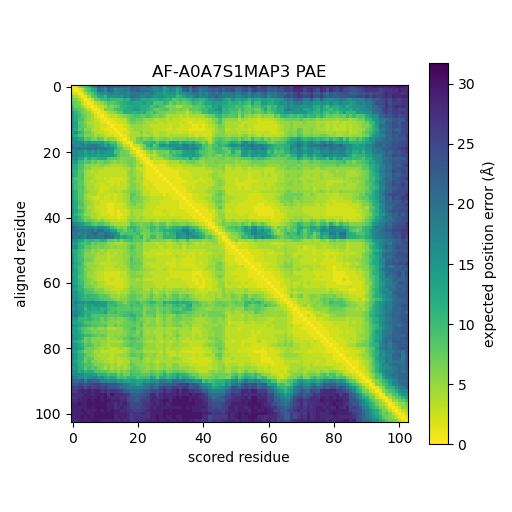 CA . MET A 1 87 ? 1.585 -7.113 -10.186 1.00 78.69 87 MET A CA 1
ATOM 657 C C . MET A 1 87 ? 1.837 -7.211 -11.685 1.00 78.69 87 MET A C 1
ATOM 659 O O . MET A 1 87 ? 1.712 -8.281 -12.275 1.00 78.69 87 MET A O 1
ATOM 663 N N . VAL A 1 88 ? 2.219 -6.089 -12.291 1.00 78.25 88 VAL A N 1
ATOM 664 C CA . VAL A 1 88 ? 2.642 -6.037 -13.694 1.00 78.25 88 VAL A CA 1
ATOM 665 C C . VAL A 1 88 ? 4.136 -5.765 -13.732 1.00 78.25 88 VAL A C 1
ATOM 667 O O . VAL A 1 88 ? 4.572 -4.668 -13.382 1.00 78.25 88 VAL A O 1
ATOM 670 N N . THR A 1 89 ? 4.918 -6.750 -14.166 1.00 71.12 89 THR A N 1
ATOM 671 C CA . THR A 1 89 ? 6.344 -6.570 -14.431 1.00 71.12 89 THR A CA 1
ATOM 672 C C . THR A 1 89 ? 6.524 -5.932 -15.803 1.00 71.12 89 THR A C 1
ATOM 674 O O . THR A 1 89 ? 6.063 -6.448 -16.821 1.00 71.12 89 THR A O 1
ATOM 677 N N . VAL A 1 90 ? 7.182 -4.776 -15.843 1.00 67.81 90 VAL A N 1
ATOM 678 C CA . VAL A 1 90 ? 7.606 -4.165 -17.104 1.00 67.81 90 VAL A CA 1
ATOM 679 C C . VAL A 1 90 ? 9.058 -4.536 -17.300 1.00 67.81 90 VAL A C 1
ATOM 681 O O . VAL A 1 90 ? 9.946 -3.866 -16.774 1.00 67.81 90 VAL A O 1
ATOM 684 N N . ALA A 1 91 ? 9.288 -5.608 -18.059 1.00 57.56 91 ALA A N 1
ATOM 685 C CA . ALA A 1 91 ? 10.614 -5.902 -18.568 1.00 57.56 91 ALA A CA 1
ATOM 686 C C . ALA A 1 91 ? 11.075 -4.680 -19.368 1.00 57.56 91 ALA A C 1
ATOM 688 O O . ALA A 1 91 ? 10.526 -4.365 -20.427 1.00 57.56 91 ALA A O 1
ATOM 689 N N . VAL A 1 92 ? 12.061 -3.958 -18.839 1.00 54.91 92 VAL A N 1
ATOM 690 C CA . VAL A 1 92 ? 12.812 -3.018 -19.655 1.00 54.91 92 VAL A CA 1
ATOM 691 C C . VAL A 1 92 ? 13.570 -3.913 -20.617 1.00 54.91 92 VAL A C 1
ATOM 693 O O . VAL A 1 92 ? 14.549 -4.544 -20.230 1.00 54.91 92 VAL A O 1
ATOM 696 N N . ALA A 1 93 ? 13.078 -4.042 -21.849 1.00 43.34 93 ALA A N 1
ATOM 697 C CA . ALA A 1 93 ? 13.908 -4.535 -22.928 1.00 43.34 93 ALA A CA 1
ATOM 698 C C . ALA A 1 93 ? 15.088 -3.566 -22.991 1.00 43.34 93 ALA A C 1
ATOM 700 O O . ALA A 1 93 ? 14.972 -2.460 -23.521 1.00 43.34 93 ALA A O 1
ATOM 701 N N . THR A 1 94 ? 16.198 -3.932 -22.360 1.00 42.03 94 THR A N 1
ATOM 702 C CA . THR A 1 94 ? 17.463 -3.259 -22.566 1.00 42.03 94 THR A CA 1
ATOM 703 C C . THR A 1 94 ? 17.724 -3.368 -24.059 1.00 42.03 94 THR A C 1
ATOM 705 O O . THR A 1 94 ? 18.062 -4.439 -24.554 1.00 42.03 94 THR A O 1
ATOM 708 N N . TRP A 1 95 ? 17.542 -2.274 -24.799 1.00 39.88 95 TRP A N 1
ATOM 709 C CA . TRP A 1 95 ? 18.136 -2.090 -26.123 1.00 39.88 95 TRP A CA 1
ATOM 710 C C . TRP A 1 95 ? 19.658 -1.950 -25.951 1.00 39.88 95 TRP A C 1
ATOM 712 O O . TRP A 1 95 ? 20.258 -0.928 -26.257 1.00 39.88 95 TRP A O 1
ATOM 722 N N . SER A 1 96 ? 20.277 -2.980 -25.384 1.00 36.66 96 SER A N 1
ATOM 723 C CA . SER A 1 96 ? 21.712 -3.173 -25.301 1.00 36.66 96 SER A CA 1
ATOM 724 C C . SER A 1 96 ? 22.000 -4.386 -26.171 1.00 36.66 96 SER A C 1
ATOM 726 O O . SER A 1 96 ? 21.813 -5.518 -25.741 1.00 36.66 96 SER A O 1
ATOM 728 N N . SER A 1 97 ? 22.342 -4.095 -27.427 1.00 38.78 97 SER A N 1
ATOM 729 C CA . SER A 1 97 ? 22.961 -4.992 -28.409 1.00 38.78 97 SER A CA 1
ATOM 730 C C . SER A 1 97 ? 22.300 -6.361 -28.651 1.00 38.78 97 SER A C 1
ATOM 732 O O . SER A 1 97 ? 22.865 -7.414 -28.386 1.00 38.78 97 SER A O 1
ATOM 734 N N . ALA A 1 98 ? 21.207 -6.358 -29.419 1.00 32.28 98 ALA A N 1
ATOM 735 C CA . ALA A 1 98 ? 20.894 -7.468 -30.332 1.00 32.28 98 ALA A CA 1
ATOM 736 C C . ALA A 1 98 ? 21.847 -7.522 -31.560 1.00 32.28 98 ALA A C 1
ATOM 738 O O . ALA A 1 98 ? 21.498 -8.095 -32.586 1.00 32.28 98 ALA A O 1
ATOM 739 N N . VAL A 1 99 ? 23.033 -6.899 -31.481 1.00 38.28 99 VAL A N 1
ATOM 740 C CA . VAL A 1 99 ? 24.016 -6.825 -32.578 1.00 38.28 99 VAL A CA 1
ATOM 741 C C . VAL A 1 99 ? 25.163 -7.835 -32.407 1.00 38.28 99 VAL A C 1
ATOM 743 O O . VAL A 1 99 ? 25.777 -8.192 -33.402 1.00 38.28 99 VAL A O 1
ATOM 746 N N . ASP A 1 100 ? 25.386 -8.411 -31.220 1.00 34.84 100 ASP A N 1
ATOM 747 C CA . ASP A 1 100 ? 26.545 -9.298 -30.984 1.00 34.84 100 ASP A CA 1
ATOM 748 C C . ASP A 1 100 ? 26.231 -10.808 -31.016 1.00 34.84 100 ASP A C 1
ATOM 750 O O . ASP A 1 100 ? 27.020 -11.61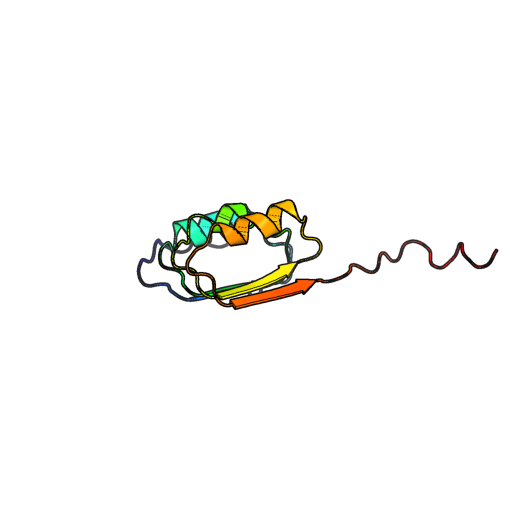7 -30.538 1.00 34.84 100 ASP A O 1
ATOM 754 N N . VAL A 1 101 ? 25.096 -11.228 -31.591 1.00 34.12 101 VAL A N 1
ATOM 755 C CA . VAL A 1 101 ? 24.781 -12.668 -31.787 1.00 34.12 101 VAL A CA 1
ATOM 756 C C . VAL A 1 101 ? 24.789 -13.074 -33.272 1.00 34.12 101 VAL A C 1
ATOM 758 O O . VAL A 1 101 ? 24.452 -14.202 -33.616 1.00 34.12 101 VAL A O 1
ATOM 761 N N . LEU A 1 102 ? 25.223 -12.186 -34.173 1.00 31.23 102 LEU A N 1
ATOM 762 C CA . LEU A 1 102 ? 25.447 -12.504 -35.592 1.00 31.23 102 LEU A CA 1
ATOM 763 C C . LEU A 1 102 ? 26.773 -11.922 -36.114 1.00 31.23 102 LEU A C 1
ATOM 765 O O . LEU A 1 102 ? 26.794 -11.234 -37.135 1.00 31.23 102 LEU A O 1
ATOM 769 N N . ALA A 1 103 ? 27.873 -12.226 -35.425 1.00 34.31 103 ALA A N 1
ATOM 770 C CA . ALA A 1 103 ? 29.226 -12.127 -35.971 1.00 34.31 103 ALA A CA 1
ATOM 771 C C . ALA A 1 103 ? 29.990 -13.429 -35.707 1.00 34.31 103 ALA A C 1
ATOM 773 O O . ALA A 1 103 ? 29.873 -13.953 -34.575 1.00 34.31 103 ALA A O 1
#

Nearest PDB structures (foldseek):
  8x46-assembly1_A  TM=3.684E-01  e=1.147E+00  Pyrococcus horikoshii OT3
  1p1b-assembly2_C  TM=3.898E-01  e=2.376E+00  Rattus norvegicus
  1eg2-assembly1_A  TM=3.613E-01  e=2.236E+00  Cereibacter sphaeroides
  1vk9-assembly1_A  TM=3.478E-01  e=5.553E+00  Thermotoga maritima

Radius of gyration: 16.05 Å; Cα contacts (8 Å, |Δi|>4): 179; chains: 1; bounding box: 41×32×44 Å

Solvent-accessible surface area (backbone atoms only — not comparable to full-atom values): 5944 Å² total; per-residue (Å²): 131,86,76,75,68,69,75,31,84,79,42,36,71,48,76,54,82,53,86,60,67,46,51,52,67,59,49,39,48,48,42,71,18,23,59,53,23,30,35,43,34,44,44,32,21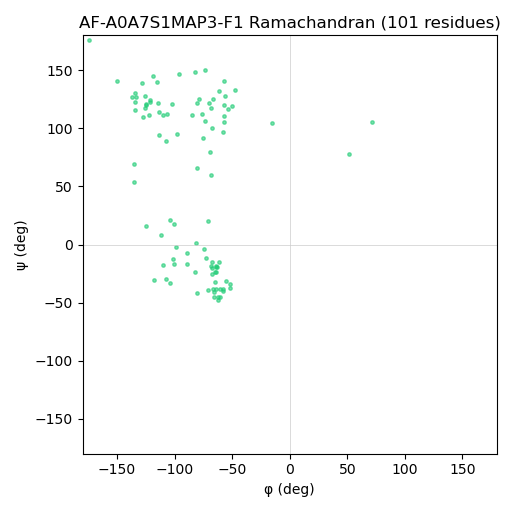,62,68,54,40,68,54,50,43,78,33,52,56,25,28,34,41,36,40,29,28,61,60,80,55,75,70,45,59,54,40,57,73,68,24,85,41,53,78,42,80,47,76,45,76,47,77,75,76,69,91,68,67,95,67,79,85,79,122

Mean predicted aligned error: 9.83 Å